Protein AF-A0AAN8WKB0-F1 (afdb_monomer_lite)

Organism: Halocaridina rubra (NCBI:txid373956)

Structure (mmCIF, N/CA/C/O backbone):
data_AF-A0AAN8WKB0-F1
#
_entry.id   AF-A0AAN8WKB0-F1
#
loop_
_atom_site.group_PDB
_atom_site.id
_atom_site.type_symbol
_atom_site.label_atom_id
_atom_site.label_alt_id
_atom_site.label_comp_id
_atom_site.label_asym_id
_atom_site.label_entity_id
_atom_site.label_seq_id
_atom_site.pdbx_PDB_ins_code
_atom_site.Cartn_x
_atom_site.Cartn_y
_atom_site.Cartn_z
_atom_site.occupancy
_atom_site.B_iso_or_equiv
_atom_site.auth_seq_id
_atom_site.auth_comp_id
_atom_site.auth_asym_id
_atom_site.auth_atom_id
_atom_site.pdbx_PDB_model_num
ATOM 1 N N . MET A 1 1 ? 11.401 -47.887 -0.504 1.00 36.53 1 MET A N 1
ATOM 2 C CA . MET A 1 1 ? 12.123 -48.503 -1.630 1.00 36.53 1 MET A CA 1
ATOM 3 C C . MET A 1 1 ? 11.110 -48.654 -2.738 1.00 36.53 1 MET A C 1
ATOM 5 O O . MET A 1 1 ? 10.121 -49.326 -2.504 1.00 36.53 1 MET A O 1
ATOM 9 N N . ASP A 1 2 ? 11.247 -47.878 -3.811 1.00 29.27 2 ASP A N 1
ATOM 10 C CA . ASP A 1 2 ? 11.248 -48.404 -5.178 1.00 29.27 2 ASP A CA 1
ATOM 11 C C . ASP A 1 2 ? 11.467 -47.261 -6.169 1.00 29.27 2 ASP A C 1
ATOM 13 O O . ASP A 1 2 ? 10.722 -46.286 -6.241 1.00 29.27 2 ASP A O 1
ATOM 17 N N . ASN A 1 3 ? 12.584 -47.393 -6.881 1.00 30.69 3 ASN A N 1
ATOM 18 C CA . ASN A 1 3 ? 12.959 -46.617 -8.046 1.00 30.69 3 ASN A CA 1
ATOM 19 C C . ASN A 1 3 ? 12.124 -47.097 -9.235 1.00 30.69 3 ASN A C 1
ATOM 21 O O . ASN A 1 3 ? 12.137 -48.292 -9.526 1.00 30.69 3 ASN A O 1
ATOM 25 N N . PHE A 1 4 ? 11.527 -46.182 -10.000 1.00 29.03 4 PHE A N 1
ATOM 26 C CA . PHE A 1 4 ? 11.157 -46.484 -11.381 1.00 29.03 4 PHE A CA 1
ATOM 27 C C . PHE A 1 4 ? 11.562 -45.358 -12.338 1.00 29.03 4 PHE A C 1
ATOM 29 O O . PHE A 1 4 ? 10.956 -44.298 -12.418 1.00 29.03 4 PHE A O 1
ATOM 36 N N . ASN A 1 5 ? 12.690 -45.648 -12.981 1.00 30.50 5 ASN A N 1
ATOM 3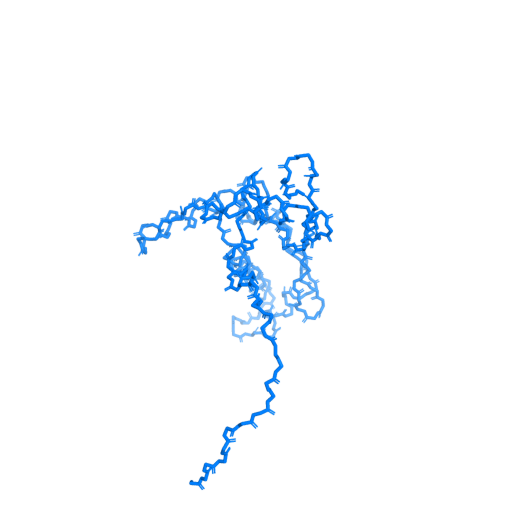7 C CA . ASN A 1 5 ? 13.185 -45.293 -14.303 1.00 30.50 5 ASN A CA 1
ATOM 38 C C . ASN A 1 5 ? 12.804 -43.984 -15.016 1.00 30.50 5 ASN A C 1
ATOM 40 O O . ASN A 1 5 ? 11.660 -43.682 -15.342 1.00 30.50 5 ASN A O 1
ATOM 44 N N . ARG A 1 6 ? 13.893 -43.332 -15.436 1.00 34.56 6 ARG A N 1
ATOM 45 C CA . ARG A 1 6 ? 14.012 -42.356 -16.516 1.00 34.56 6 ARG A CA 1
ATOM 46 C C . ARG A 1 6 ? 13.633 -42.974 -17.866 1.00 34.56 6 ARG A C 1
ATOM 48 O O . ARG A 1 6 ? 14.070 -44.081 -18.169 1.00 34.56 6 ARG A O 1
ATOM 55 N N . GLY A 1 7 ? 13.017 -42.169 -18.730 1.00 27.69 7 GLY A N 1
ATOM 56 C CA . GLY A 1 7 ? 13.255 -42.259 -20.169 1.00 27.69 7 GLY A CA 1
ATOM 57 C C . GLY A 1 7 ? 12.063 -41.935 -21.066 1.00 27.69 7 GLY A C 1
ATOM 58 O O . GLY A 1 7 ? 11.062 -42.634 -21.042 1.00 27.69 7 GLY A O 1
ATOM 59 N N . LEU A 1 8 ? 12.315 -40.978 -21.968 1.00 28.06 8 LEU A N 1
ATOM 60 C CA . LEU A 1 8 ? 11.775 -40.876 -23.330 1.00 28.06 8 LEU A CA 1
ATOM 61 C C . LEU A 1 8 ? 10.488 -40.060 -23.539 1.00 28.06 8 LEU A C 1
ATOM 63 O O . LEU A 1 8 ? 9.441 -40.596 -23.863 1.00 28.06 8 LEU A O 1
ATOM 67 N N . PHE A 1 9 ? 10.655 -38.736 -23.583 1.00 28.70 9 PHE A N 1
ATOM 68 C CA . PHE A 1 9 ? 10.292 -37.997 -24.798 1.00 28.70 9 PHE A CA 1
ATOM 69 C C . PHE A 1 9 ? 11.491 -37.159 -25.240 1.00 28.70 9 PHE A C 1
ATOM 71 O O . PHE A 1 9 ? 11.802 -36.112 -24.681 1.00 28.70 9 PHE A O 1
ATOM 78 N N . ASN A 1 10 ? 12.211 -37.697 -26.222 1.00 30.94 10 ASN A N 1
ATOM 79 C CA . ASN A 1 10 ? 13.191 -36.970 -27.008 1.00 30.94 10 ASN A CA 1
ATOM 80 C C . ASN A 1 10 ? 12.459 -36.407 -28.229 1.00 30.94 10 ASN A C 1
ATOM 82 O O . ASN A 1 10 ? 12.128 -37.156 -29.145 1.00 30.94 10 ASN A O 1
ATOM 86 N N . THR A 1 11 ? 12.211 -35.101 -28.243 1.00 32.59 11 THR A N 1
ATOM 87 C CA . THR A 1 11 ? 11.903 -34.358 -29.465 1.00 32.59 11 THR A CA 1
ATOM 88 C C . THR A 1 11 ? 12.724 -33.081 -29.454 1.00 32.59 11 THR A C 1
ATOM 90 O O . THR A 1 11 ? 12.471 -32.202 -28.640 1.00 32.59 11 THR A O 1
ATOM 93 N N . GLY A 1 12 ? 13.718 -33.042 -30.342 1.00 24.88 12 GLY A N 1
ATOM 94 C CA . GLY A 1 12 ? 14.214 -31.866 -31.058 1.00 24.88 12 GLY A CA 1
ATOM 95 C C . GLY A 1 12 ? 14.447 -30.582 -30.265 1.00 24.88 12 GLY A C 1
ATOM 96 O O . GLY A 1 12 ? 13.518 -29.924 -29.817 1.00 24.88 12 GLY A O 1
ATOM 97 N N . ALA A 1 13 ? 15.712 -30.176 -30.217 1.00 35.53 13 ALA A N 1
ATOM 98 C CA . ALA A 1 13 ? 16.176 -28.857 -29.816 1.00 35.53 13 ALA A CA 1
ATOM 99 C C . ALA A 1 13 ? 15.224 -27.705 -30.206 1.00 35.53 13 ALA A C 1
ATOM 101 O O . ALA A 1 13 ? 15.242 -27.210 -31.330 1.00 35.53 13 ALA A O 1
ATOM 102 N N . ALA A 1 14 ? 14.476 -27.214 -29.224 1.00 27.88 14 ALA A N 1
ATOM 103 C CA . ALA A 1 14 ? 14.059 -25.827 -29.141 1.00 27.88 14 ALA A CA 1
ATOM 104 C C . ALA A 1 14 ? 14.628 -25.312 -27.821 1.00 27.88 14 ALA A C 1
ATOM 106 O O . ALA A 1 14 ? 14.100 -25.573 -26.743 1.00 27.88 14 ALA A O 1
ATOM 107 N N . HIS A 1 15 ? 15.787 -24.661 -27.908 1.00 29.45 15 HIS A N 1
ATOM 108 C CA . HIS A 1 15 ? 16.388 -23.949 -26.792 1.00 29.45 15 HIS A CA 1
ATOM 109 C C . HIS A 1 15 ? 15.426 -22.805 -26.446 1.00 29.45 15 HIS A C 1
ATOM 111 O O . HIS A 1 15 ? 15.460 -21.749 -27.075 1.00 29.45 15 HIS A O 1
ATOM 117 N N . SER A 1 16 ? 14.504 -23.045 -25.512 1.00 28.67 16 SER A N 1
ATOM 118 C CA . SER A 1 16 ? 13.663 -21.998 -24.945 1.00 28.67 16 SER A CA 1
ATOM 119 C C . SER A 1 16 ? 14.607 -20.928 -24.394 1.00 28.67 16 SER A C 1
ATOM 121 O O . SER A 1 16 ? 15.431 -21.255 -23.527 1.00 28.67 16 SER A O 1
ATOM 123 N N . PRO A 1 17 ? 14.568 -19.680 -24.892 1.00 35.97 17 PRO A N 1
ATOM 124 C CA . PRO A 1 17 ? 15.350 -18.622 -24.287 1.00 35.97 17 PRO A CA 1
ATOM 125 C C . PRO A 1 17 ? 14.890 -18.532 -22.838 1.00 35.97 17 PRO A C 1
ATOM 127 O O . PRO A 1 17 ? 13.688 -18.522 -22.574 1.00 35.97 17 PRO A O 1
ATOM 130 N N . LYS A 1 18 ? 15.838 -18.493 -21.903 1.00 34.19 18 LYS A N 1
ATOM 131 C CA . LYS A 1 18 ? 15.581 -18.102 -20.517 1.00 34.19 18 LYS A CA 1
ATOM 132 C C . LYS A 1 18 ? 15.130 -16.638 -20.504 1.00 34.19 18 LYS A C 1
ATOM 134 O O . LYS A 1 18 ? 15.896 -15.745 -20.167 1.00 34.19 18 LYS A O 1
ATOM 139 N N . CYS A 1 19 ? 13.913 -16.386 -20.952 1.00 38.97 19 CYS A N 1
ATOM 140 C CA . CYS A 1 19 ? 13.203 -15.144 -20.762 1.00 38.97 19 CYS A CA 1
ATOM 141 C C . CYS A 1 19 ? 12.166 -15.433 -19.683 1.00 38.97 19 CYS A C 1
ATOM 143 O O . CYS A 1 19 ? 11.425 -16.405 -19.784 1.00 38.97 19 CYS A O 1
ATOM 145 N N . VAL A 1 20 ? 12.113 -14.555 -18.685 1.00 41.53 20 VAL A N 1
ATOM 146 C CA . VAL A 1 20 ? 11.093 -14.520 -17.631 1.00 41.53 20 VAL A CA 1
ATOM 147 C C . VAL A 1 20 ? 11.276 -15.542 -16.498 1.00 41.53 20 VAL A C 1
ATOM 149 O O . VAL A 1 20 ? 10.406 -16.364 -16.262 1.00 41.53 20 VAL A O 1
ATOM 152 N N . ASP A 1 21 ? 12.370 -15.460 -15.732 1.00 33.66 21 ASP A N 1
ATOM 153 C CA . ASP A 1 21 ? 12.415 -16.168 -14.433 1.00 33.66 21 ASP A CA 1
ATOM 154 C C . ASP A 1 21 ? 13.042 -15.353 -13.289 1.00 33.66 21 ASP A C 1
ATOM 156 O O . ASP A 1 21 ? 13.733 -15.866 -12.421 1.00 33.66 21 ASP A O 1
ATOM 160 N N . ASN A 1 22 ? 12.805 -14.036 -13.302 1.00 31.91 22 ASN A N 1
ATOM 161 C CA . ASN A 1 22 ? 13.054 -13.145 -12.155 1.00 31.91 22 ASN A CA 1
ATOM 162 C C . ASN A 1 22 ? 12.036 -11.987 -12.084 1.00 31.91 22 ASN A C 1
ATOM 164 O O . ASN A 1 22 ? 12.291 -10.931 -11.507 1.00 31.91 22 ASN A O 1
ATOM 168 N N . HIS A 1 23 ? 10.870 -12.156 -12.716 1.00 42.19 23 HIS A N 1
ATOM 169 C CA . HIS A 1 23 ? 9.951 -11.050 -12.991 1.00 42.19 23 HIS A CA 1
ATOM 170 C C . HIS A 1 23 ? 9.210 -10.553 -11.739 1.00 42.19 23 HIS A C 1
ATOM 172 O O . HIS A 1 23 ? 8.915 -9.369 -11.648 1.00 42.19 23 HIS A O 1
ATOM 178 N N . ILE A 1 24 ? 8.985 -11.412 -10.736 1.00 40.97 24 ILE A N 1
ATOM 179 C CA . ILE A 1 24 ? 8.116 -11.101 -9.585 1.00 40.97 24 ILE A CA 1
ATOM 180 C C . ILE A 1 24 ? 8.713 -10.029 -8.648 1.00 40.97 24 ILE A C 1
ATOM 182 O O . ILE A 1 24 ? 7.968 -9.224 -8.096 1.00 40.97 24 ILE A O 1
ATOM 186 N N . MET A 1 25 ? 10.042 -9.938 -8.521 1.00 34.94 25 MET A N 1
ATOM 187 C CA . MET A 1 25 ? 10.684 -8.954 -7.627 1.00 34.94 25 MET A CA 1
ATOM 188 C C . MET A 1 25 ? 10.966 -7.597 -8.291 1.00 34.94 25 MET A C 1
ATOM 190 O O . MET A 1 25 ? 11.220 -6.622 -7.592 1.00 34.94 25 MET A O 1
ATOM 194 N N . HIS A 1 26 ? 10.873 -7.500 -9.622 1.00 46.06 26 HIS A N 1
ATOM 195 C CA . HIS A 1 26 ? 11.108 -6.255 -10.367 1.00 46.06 26 HIS A CA 1
ATOM 196 C C . HIS A 1 26 ? 9.835 -5.429 -10.633 1.00 46.06 26 HIS A C 1
ATOM 198 O O . HIS A 1 26 ? 9.936 -4.340 -11.199 1.00 46.06 26 HIS A O 1
ATOM 204 N N . TYR A 1 27 ? 8.652 -5.900 -10.216 1.00 47.69 27 TYR A N 1
ATOM 205 C CA . TYR A 1 27 ? 7.371 -5.207 -10.442 1.00 47.69 27 TYR A CA 1
ATOM 206 C C . TYR A 1 27 ? 7.232 -3.863 -9.715 1.00 47.69 27 TYR A C 1
ATOM 208 O O . TYR A 1 27 ? 6.365 -3.072 -10.074 1.00 47.69 27 TYR A O 1
ATOM 216 N N . PHE A 1 28 ? 8.076 -3.578 -8.721 1.00 52.53 28 PHE A N 1
ATOM 217 C CA . PHE A 1 28 ? 8.009 -2.327 -7.955 1.00 52.53 28 PHE A CA 1
ATOM 218 C C . PHE A 1 28 ? 8.982 -1.254 -8.442 1.00 52.53 28 PHE A C 1
ATOM 220 O O . PHE A 1 28 ? 8.966 -0.135 -7.933 1.00 52.53 28 PHE A O 1
ATOM 227 N N . ARG A 1 29 ? 9.777 -1.560 -9.475 1.00 54.31 29 ARG A N 1
ATOM 228 C CA . ARG A 1 29 ? 10.751 -0.636 -10.053 1.00 54.31 29 ARG A CA 1
ATOM 229 C C . ARG A 1 29 ? 10.066 0.367 -10.980 1.00 54.31 29 ARG A C 1
ATOM 231 O O . ARG A 1 29 ? 10.226 0.314 -12.196 1.00 54.31 29 ARG A O 1
ATOM 238 N N . THR A 1 30 ? 9.319 1.309 -10.423 1.00 57.41 30 THR A N 1
ATOM 239 C CA . THR A 1 30 ? 8.770 2.437 -11.186 1.00 57.41 30 THR A CA 1
ATOM 240 C C . THR A 1 30 ? 9.740 3.606 -11.145 1.00 57.41 30 THR A C 1
ATOM 242 O O . THR A 1 30 ? 9.543 4.587 -10.431 1.00 57.41 30 THR A O 1
ATOM 245 N N . SER A 1 31 ? 10.824 3.496 -11.909 1.00 57.47 31 SER A N 1
ATOM 246 C CA . SER A 1 31 ? 11.517 4.702 -12.349 1.00 57.47 31 SER A CA 1
ATOM 247 C C . SER A 1 31 ? 10.684 5.356 -13.454 1.00 57.47 31 SER A C 1
ATOM 249 O O . SER A 1 31 ? 9.983 4.662 -14.191 1.00 57.47 31 SER A O 1
ATOM 251 N N . ALA A 1 32 ? 10.821 6.669 -13.651 1.00 62.50 32 ALA A N 1
ATOM 252 C CA . ALA A 1 32 ? 10.238 7.392 -14.794 1.00 62.50 32 ALA A CA 1
ATOM 253 C C . ALA A 1 32 ? 10.699 6.866 -16.182 1.00 62.50 32 ALA A C 1
ATOM 255 O O . ALA A 1 32 ? 10.362 7.433 -17.213 1.00 62.50 32 ALA A O 1
ATOM 256 N N . ASN A 1 33 ? 11.501 5.796 -16.213 1.00 72.38 33 ASN A N 1
ATOM 257 C CA . ASN A 1 33 ? 12.061 5.140 -17.385 1.00 72.38 33 ASN A CA 1
ATOM 258 C C . ASN A 1 33 ? 11.878 3.611 -17.298 1.00 72.38 33 ASN A C 1
ATOM 260 O O . ASN A 1 33 ? 12.813 2.856 -17.585 1.00 72.38 33 ASN A O 1
ATOM 264 N N . TYR A 1 34 ? 10.706 3.137 -16.861 1.00 83.75 34 TYR A N 1
ATOM 265 C CA . TYR A 1 34 ? 10.426 1.704 -16.759 1.00 83.75 34 TYR A CA 1
ATOM 266 C C . TYR A 1 34 ? 10.403 1.049 -18.152 1.00 83.75 34 TYR A C 1
ATOM 268 O O . TYR A 1 34 ? 9.526 1.306 -18.975 1.00 83.75 34 TYR A O 1
ATOM 276 N N . LYS A 1 35 ? 11.419 0.220 -18.428 1.00 89.62 35 LYS A N 1
ATOM 277 C CA . LYS A 1 35 ? 11.642 -0.477 -19.708 1.00 89.62 35 LYS A CA 1
ATOM 278 C C . LYS A 1 35 ? 11.826 -1.979 -19.458 1.00 89.62 35 LYS A C 1
ATOM 280 O O . LYS A 1 35 ? 12.961 -2.457 -19.480 1.00 89.62 35 LYS A O 1
ATOM 285 N N . PRO A 1 36 ? 10.745 -2.734 -19.193 1.00 87.25 36 PRO A N 1
ATOM 286 C CA . PRO A 1 36 ? 10.829 -4.149 -18.816 1.00 87.25 36 PRO A CA 1
ATOM 287 C C . PRO A 1 36 ? 11.395 -5.055 -19.921 1.00 87.25 36 PRO A C 1
ATOM 289 O O . PRO A 1 36 ? 11.888 -6.140 -19.628 1.00 87.25 36 PRO A O 1
ATOM 292 N N . TRP A 1 37 ? 11.368 -4.603 -21.176 1.00 91.19 37 TRP A N 1
ATOM 293 C CA . TRP A 1 37 ? 11.954 -5.297 -22.326 1.00 91.19 37 TRP A CA 1
ATOM 294 C C . TRP A 1 37 ? 13.477 -5.134 -22.447 1.00 91.19 37 TRP A C 1
ATOM 296 O O . TRP A 1 37 ? 14.089 -5.834 -23.250 1.00 91.19 37 TRP A O 1
ATOM 306 N N . HIS A 1 38 ? 14.096 -4.202 -21.712 1.00 91.44 38 HIS A N 1
ATOM 307 C CA . HIS A 1 38 ? 15.512 -3.874 -21.874 1.00 91.44 38 HIS A CA 1
ATOM 308 C C . HIS A 1 38 ? 16.393 -4.607 -20.859 1.00 91.44 38 HIS A C 1
ATOM 310 O O . HIS A 1 38 ? 16.292 -4.389 -19.650 1.00 91.44 38 HIS A O 1
ATOM 316 N N . ASN A 1 39 ? 17.347 -5.388 -21.362 1.00 90.31 39 ASN A N 1
ATOM 317 C CA . ASN A 1 39 ? 18.399 -6.007 -20.567 1.00 90.31 39 ASN A CA 1
ATOM 318 C C . ASN A 1 39 ? 19.776 -5.458 -20.978 1.00 90.31 39 ASN A C 1
ATOM 320 O O . ASN A 1 39 ? 20.220 -5.652 -22.109 1.00 90.31 39 ASN A O 1
ATOM 324 N N . ALA A 1 40 ? 20.469 -4.797 -20.044 1.00 89.31 40 ALA A N 1
ATOM 325 C CA . ALA A 1 40 ? 21.775 -4.179 -20.291 1.00 89.31 40 ALA A CA 1
ATOM 326 C C . ALA A 1 40 ? 22.898 -5.196 -20.564 1.00 89.31 40 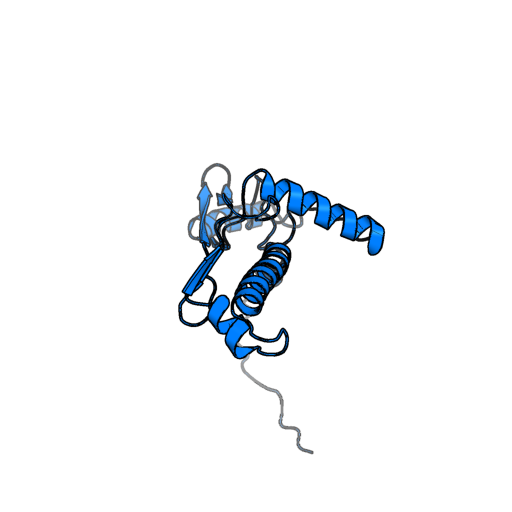ALA A C 1
ATOM 328 O O . ALA A 1 40 ? 23.895 -4.855 -21.192 1.00 89.31 40 ALA A O 1
ATOM 329 N N . SER A 1 41 ? 22.747 -6.442 -20.108 1.00 93.44 41 SER A N 1
ATOM 330 C CA . SER A 1 41 ? 23.705 -7.525 -20.365 1.00 93.44 41 SER A CA 1
ATOM 331 C C . SER A 1 41 ? 23.425 -8.269 -21.675 1.00 93.44 41 SER A C 1
ATOM 333 O O . SER A 1 41 ? 24.080 -9.271 -21.964 1.00 93.44 41 SER A O 1
ATOM 335 N N . ASP A 1 42 ? 22.439 -7.817 -22.453 1.00 93.75 42 ASP A N 1
ATOM 336 C CA . ASP A 1 42 ? 22.001 -8.462 -23.683 1.00 93.75 42 ASP A CA 1
ATOM 337 C C . ASP A 1 42 ? 22.408 -7.670 -24.945 1.00 93.75 42 ASP A C 1
ATOM 339 O O . ASP A 1 42 ? 22.695 -6.477 -24.916 1.00 93.75 42 ASP A O 1
ATOM 343 N N . THR A 1 43 ? 22.451 -8.353 -26.087 1.00 96.19 43 THR A N 1
ATOM 344 C CA . THR A 1 43 ? 22.675 -7.786 -27.412 1.00 96.19 43 THR A CA 1
ATOM 345 C C . THR A 1 43 ? 21.555 -6.826 -27.807 1.00 96.19 43 THR A C 1
ATOM 347 O O . THR A 1 43 ? 20.371 -7.095 -27.586 1.00 96.19 43 THR A O 1
ATOM 350 N N . GLN A 1 44 ? 21.931 -5.768 -28.526 1.00 95.38 44 GLN A N 1
ATOM 351 C CA . GLN A 1 44 ? 20.997 -4.786 -29.076 1.00 95.38 44 GLN A CA 1
ATOM 352 C C . GLN A 1 44 ? 19.871 -5.436 -29.896 1.00 95.38 44 GLN A C 1
ATOM 354 O O . GLN A 1 44 ? 18.700 -5.130 -29.697 1.00 95.38 44 GLN A O 1
ATOM 359 N N . LYS A 1 45 ? 20.211 -6.409 -30.752 1.00 96.06 45 LYS A N 1
ATOM 360 C CA . LYS A 1 45 ? 19.233 -7.125 -31.583 1.00 96.06 45 LYS A CA 1
ATOM 361 C C . LYS A 1 45 ? 18.170 -7.850 -30.750 1.00 96.06 45 LYS A C 1
ATOM 363 O O . LYS A 1 45 ? 16.998 -7.832 -31.116 1.00 96.06 45 LYS A O 1
ATOM 368 N N . ARG A 1 46 ? 18.552 -8.499 -29.641 1.00 93.75 46 ARG A N 1
ATOM 369 C CA . ARG A 1 46 ? 17.579 -9.172 -28.762 1.00 93.75 46 ARG A CA 1
ATOM 370 C C . ARG A 1 46 ? 16.706 -8.164 -28.015 1.00 93.75 46 ARG A C 1
ATOM 372 O O . ARG A 1 46 ? 15.502 -8.382 -27.938 1.00 93.75 46 ARG A O 1
ATOM 379 N N . ASN A 1 47 ? 17.271 -7.040 -27.571 1.00 94.69 47 ASN A N 1
ATOM 380 C CA . ASN A 1 47 ? 16.498 -5.953 -26.962 1.00 94.69 47 ASN A CA 1
ATOM 381 C C . ASN A 1 47 ? 15.494 -5.315 -27.944 1.00 94.69 47 ASN A C 1
ATOM 383 O O . ASN A 1 47 ? 14.385 -4.986 -27.539 1.00 94.69 47 ASN A O 1
ATOM 387 N N . GLU A 1 48 ? 15.823 -5.180 -29.231 1.00 95.12 48 GLU A N 1
ATOM 388 C CA . GLU A 1 48 ? 14.890 -4.670 -30.253 1.00 95.12 48 GLU A CA 1
ATOM 389 C C . GLU A 1 48 ? 13.730 -5.634 -30.527 1.00 95.12 48 GLU A C 1
ATOM 391 O O . GLU A 1 48 ? 12.576 -5.210 -30.609 1.00 95.12 48 GLU A O 1
ATOM 396 N N . ILE A 1 49 ? 14.019 -6.938 -30.610 1.00 95.31 49 ILE A N 1
ATOM 397 C CA . ILE A 1 49 ? 12.987 -7.978 -30.731 1.00 95.31 49 ILE A CA 1
ATOM 398 C C . ILE A 1 49 ? 12.075 -7.961 -29.498 1.00 95.31 49 ILE A C 1
ATOM 400 O O . ILE A 1 49 ? 10.853 -7.994 -29.643 1.00 95.31 49 ILE A O 1
ATOM 404 N N . ALA A 1 50 ? 12.652 -7.863 -28.295 1.00 94.31 50 ALA A N 1
ATOM 405 C CA . ALA A 1 50 ? 11.890 -7.755 -27.056 1.00 94.31 50 ALA A CA 1
ATOM 406 C C . ALA A 1 50 ? 11.024 -6.488 -27.044 1.00 94.31 50 ALA A C 1
ATOM 408 O O . ALA A 1 50 ? 9.826 -6.590 -26.806 1.00 94.31 50 ALA A O 1
ATOM 409 N N . LYS A 1 51 ? 11.575 -5.316 -27.392 1.00 93.81 51 LYS A N 1
ATOM 410 C CA . LYS A 1 51 ? 10.807 -4.065 -27.486 1.00 93.81 51 LYS A CA 1
ATOM 411 C C . LYS A 1 51 ? 9.586 -4.237 -28.391 1.00 93.81 51 LYS A C 1
ATOM 413 O O . LYS A 1 51 ? 8.486 -3.880 -27.989 1.00 93.81 51 LYS A O 1
ATOM 418 N N . LYS A 1 52 ? 9.757 -4.835 -29.575 1.00 94.50 52 LYS A N 1
ATOM 419 C CA . LYS A 1 52 ? 8.646 -5.057 -30.512 1.00 94.50 52 LYS A CA 1
ATOM 420 C C . LYS A 1 52 ? 7.584 -6.009 -29.955 1.00 94.50 52 LYS A C 1
ATOM 422 O O . LYS A 1 52 ? 6.400 -5.773 -30.158 1.00 94.50 52 LYS A O 1
ATOM 427 N N . ALA A 1 53 ? 7.987 -7.065 -29.248 1.00 94.12 53 ALA A N 1
ATOM 428 C CA . ALA A 1 53 ? 7.049 -7.989 -28.609 1.00 94.12 53 ALA A CA 1
ATOM 429 C C . ALA A 1 53 ? 6.259 -7.326 -27.465 1.00 94.12 53 ALA A C 1
ATOM 431 O O . ALA A 1 53 ? 5.073 -7.599 -27.296 1.00 94.12 53 ALA A O 1
ATOM 432 N N . TYR A 1 54 ? 6.897 -6.427 -26.710 1.00 93.75 54 TYR A N 1
ATOM 433 C CA . TYR A 1 54 ? 6.272 -5.715 -25.595 1.00 93.75 54 TYR A CA 1
ATOM 434 C C . TYR A 1 54 ? 5.246 -4.651 -26.031 1.00 93.75 54 TYR A C 1
ATOM 436 O O . TYR A 1 54 ? 4.479 -4.209 -25.187 1.00 93.75 54 TYR A O 1
ATOM 444 N N . GLU A 1 55 ? 5.138 -4.309 -27.325 1.00 92.69 55 GLU A N 1
ATOM 445 C CA . GLU A 1 55 ? 4.022 -3.492 -27.857 1.00 92.69 55 GLU A CA 1
ATOM 446 C C . GLU A 1 55 ? 2.646 -4.155 -27.681 1.00 92.69 55 GLU A C 1
ATOM 448 O O . GLU A 1 55 ? 1.628 -3.481 -27.772 1.00 92.69 55 GLU A O 1
ATOM 453 N N . ALA A 1 56 ? 2.599 -5.471 -27.453 1.00 93.62 56 ALA A N 1
ATOM 454 C CA . ALA A 1 56 ? 1.361 -6.202 -27.190 1.00 93.62 56 ALA A CA 1
ATOM 455 C C . ALA A 1 56 ? 1.136 -6.493 -25.693 1.00 93.62 56 ALA A C 1
ATOM 457 O O . ALA A 1 56 ? 0.200 -7.214 -25.343 1.00 93.62 56 ALA A O 1
ATOM 458 N N . VAL A 1 57 ? 2.012 -6.000 -24.810 1.00 92.44 57 VAL A N 1
ATOM 459 C CA . VAL A 1 57 ? 1.971 -6.288 -23.373 1.00 92.44 57 VAL A CA 1
ATOM 460 C C . VAL A 1 57 ? 1.310 -5.139 -22.631 1.00 92.44 57 VAL A C 1
ATOM 462 O O . VAL A 1 57 ? 1.785 -4.012 -22.671 1.00 92.44 57 VAL A O 1
ATOM 465 N N . LEU A 1 58 ? 0.285 -5.469 -21.852 1.00 91.44 58 LEU A N 1
ATOM 466 C CA . LEU A 1 58 ? -0.277 -4.587 -20.837 1.00 91.44 58 LEU A CA 1
ATOM 467 C C . LEU A 1 58 ? 0.150 -5.071 -19.454 1.00 91.44 58 LEU A C 1
ATOM 469 O O . LEU A 1 58 ? 0.097 -6.270 -19.168 1.00 91.44 58 LEU A O 1
ATOM 473 N N . THR A 1 59 ? 0.547 -4.147 -18.582 1.00 84.88 59 THR A N 1
ATOM 474 C CA . THR A 1 59 ? 0.977 -4.481 -17.218 1.00 84.88 59 THR A CA 1
ATOM 475 C C . THR A 1 59 ? -0.025 -3.954 -16.206 1.00 84.88 59 THR A C 1
ATOM 477 O O . THR A 1 59 ? -0.251 -2.753 -16.117 1.00 84.88 59 THR A O 1
ATOM 480 N N . VAL A 1 60 ? -0.601 -4.844 -15.400 1.00 85.56 60 VAL A N 1
ATOM 481 C CA . VAL A 1 60 ? -1.438 -4.455 -14.258 1.00 85.56 60 VAL A CA 1
ATOM 482 C C . VAL A 1 60 ? -0.561 -4.383 -13.015 1.00 85.56 60 VAL A C 1
ATOM 484 O O . VAL A 1 60 ? 0.039 -5.385 -12.627 1.00 85.56 60 VAL A O 1
ATOM 487 N N . ILE A 1 61 ? -0.501 -3.215 -12.379 1.00 80.44 61 ILE A N 1
ATOM 488 C CA . ILE A 1 61 ? 0.215 -3.013 -11.114 1.00 80.44 61 ILE A CA 1
ATOM 489 C C . ILE A 1 61 ? -0.720 -2.453 -10.051 1.00 80.44 61 ILE A C 1
ATOM 491 O O . ILE A 1 61 ? -1.693 -1.766 -10.359 1.00 80.44 61 ILE A O 1
ATOM 495 N N . THR A 1 62 ? -0.418 -2.711 -8.780 1.00 79.12 62 THR A N 1
ATOM 496 C CA . THR A 1 62 ? -1.059 -1.972 -7.687 1.00 79.12 62 THR A CA 1
ATOM 497 C C . THR A 1 62 ? -0.783 -0.490 -7.883 1.00 79.12 62 THR A C 1
ATOM 499 O O . THR A 1 62 ? 0.357 -0.101 -8.153 1.00 79.12 62 THR A O 1
ATOM 502 N N . ARG A 1 63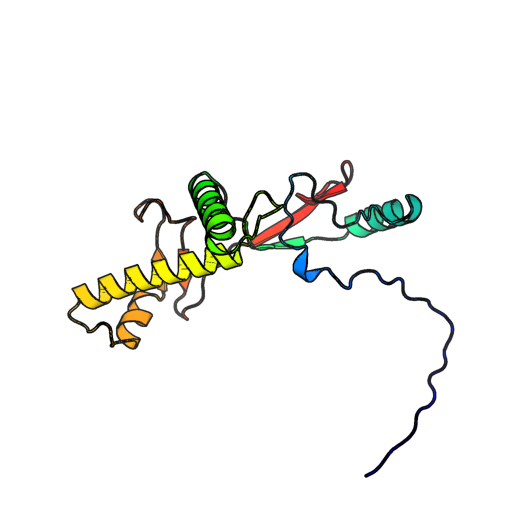 ? -1.818 0.341 -7.747 1.00 77.00 63 ARG A N 1
ATOM 503 C CA . ARG A 1 63 ? -1.659 1.785 -7.852 1.00 77.00 63 ARG A CA 1
ATOM 504 C C . ARG A 1 63 ? -0.659 2.241 -6.801 1.00 77.00 63 ARG A C 1
ATOM 506 O O . ARG A 1 63 ? -0.872 2.056 -5.602 1.00 77.00 63 ARG A O 1
ATOM 513 N N . LEU A 1 64 ? 0.428 2.846 -7.260 1.00 69.62 64 LEU A N 1
ATOM 514 C CA . LEU A 1 64 ? 1.401 3.423 -6.354 1.00 69.62 64 LEU A CA 1
ATOM 515 C C . LEU A 1 64 ? 0.774 4.619 -5.646 1.00 69.62 64 LEU A C 1
ATOM 517 O O . LEU A 1 64 ? 0.192 5.482 -6.316 1.00 69.62 64 LEU A O 1
ATOM 521 N N . PRO A 1 65 ? 0.881 4.694 -4.311 1.00 70.06 65 PRO A N 1
ATOM 522 C CA . PRO A 1 65 ? 0.450 5.886 -3.618 1.00 70.06 65 PRO A CA 1
ATOM 523 C C . PRO A 1 65 ? 1.288 7.071 -4.117 1.00 70.06 65 PRO A C 1
ATOM 525 O O . PRO A 1 65 ? 2.492 6.966 -4.350 1.00 70.06 65 PRO A O 1
ATOM 528 N N . SER A 1 66 ? 0.630 8.203 -4.333 1.00 69.94 66 SER A N 1
ATOM 529 C CA . SER A 1 66 ? 1.234 9.407 -4.905 1.00 69.94 66 SER A CA 1
ATOM 530 C C . SER A 1 66 ? 0.992 10.604 -3.994 1.00 69.94 66 SER A C 1
ATOM 532 O O . SER A 1 66 ? 0.031 10.617 -3.229 1.00 69.94 66 SER A O 1
ATOM 534 N N . GLY A 1 67 ? 1.820 11.640 -4.122 1.00 76.88 67 GLY A N 1
ATOM 535 C CA . GLY A 1 67 ? 1.700 12.872 -3.338 1.00 76.88 67 GLY A CA 1
ATOM 536 C C . GLY A 1 67 ? 2.623 12.916 -2.120 1.00 76.88 67 GLY A C 1
ATOM 537 O O . GLY A 1 67 ? 3.411 12.001 -1.869 1.00 76.88 67 GLY A O 1
ATOM 538 N N . ASP A 1 68 ? 2.552 14.020 -1.381 1.00 81.50 68 ASP A N 1
ATOM 539 C CA . ASP A 1 68 ? 3.563 14.360 -0.374 1.00 81.50 68 ASP A CA 1
ATOM 540 C C . ASP A 1 68 ? 3.502 13.465 0.868 1.00 81.50 68 ASP A C 1
ATOM 542 O O . ASP A 1 68 ? 4.542 13.119 1.426 1.00 81.50 68 ASP A O 1
ATOM 546 N N . HIS A 1 69 ? 2.312 12.987 1.248 1.00 79.69 69 HIS A N 1
ATOM 547 C CA . HIS A 1 69 ? 2.154 12.038 2.355 1.00 79.69 69 HIS A CA 1
ATOM 548 C C . HIS A 1 69 ? 2.935 10.739 2.116 1.00 79.69 69 HIS A C 1
ATOM 550 O O . HIS A 1 69 ? 3.671 10.288 2.993 1.00 79.69 69 HIS A O 1
ATOM 556 N N . TYR A 1 70 ? 2.845 10.169 0.909 1.00 80.44 70 TYR A N 1
ATOM 557 C CA . TYR A 1 70 ? 3.577 8.949 0.570 1.00 80.44 70 TYR A CA 1
ATOM 558 C C . TYR A 1 70 ? 5.086 9.166 0.459 1.00 80.44 70 TYR A C 1
ATOM 560 O O . TYR A 1 70 ? 5.864 8.313 0.892 1.00 80.44 70 TYR A O 1
ATOM 568 N N . LYS A 1 71 ? 5.518 10.311 -0.086 1.00 83.75 71 LYS A N 1
ATOM 569 C CA . LYS A 1 71 ? 6.943 10.669 -0.145 1.00 83.75 71 LYS A CA 1
ATOM 570 C C . LYS A 1 71 ? 7.540 10.785 1.254 1.00 83.75 71 LYS A C 1
ATOM 572 O O . LYS A 1 71 ? 8.584 10.195 1.520 1.00 83.75 71 LYS A O 1
ATOM 577 N N . ASN A 1 72 ? 6.845 11.472 2.158 1.00 85.50 72 ASN A N 1
ATOM 578 C CA . ASN A 1 72 ? 7.274 11.626 3.545 1.00 85.50 72 ASN A CA 1
ATOM 579 C C . ASN A 1 72 ? 7.300 10.280 4.275 1.00 85.50 72 ASN A C 1
ATOM 581 O O . ASN A 1 72 ? 8.281 9.978 4.949 1.00 85.50 72 ASN A O 1
ATOM 585 N N . PHE A 1 73 ? 6.269 9.448 4.111 1.00 86.44 73 PHE A N 1
ATOM 586 C CA . PHE A 1 73 ? 6.260 8.082 4.641 1.00 86.44 73 PHE A CA 1
ATOM 587 C C . PHE A 1 73 ? 7.460 7.269 4.130 1.00 86.44 73 PHE A C 1
ATOM 589 O O . PHE A 1 73 ? 8.205 6.696 4.924 1.00 86.44 73 PHE A O 1
ATOM 596 N N . SER A 1 74 ? 7.693 7.278 2.814 1.00 87.50 74 SER A N 1
ATOM 597 C CA . SER A 1 74 ? 8.801 6.555 2.183 1.00 87.50 74 SER A CA 1
ATOM 598 C C . SER A 1 74 ? 10.157 7.015 2.717 1.00 87.50 74 SER A C 1
ATOM 600 O O . SER A 1 74 ? 11.015 6.181 2.988 1.00 87.50 74 SER A O 1
ATOM 602 N N . ALA A 1 75 ? 10.353 8.324 2.905 1.00 89.44 75 ALA A N 1
ATOM 603 C CA . ALA A 1 75 ? 11.586 8.876 3.461 1.00 89.44 75 ALA A CA 1
ATOM 604 C C . ALA A 1 75 ? 11.847 8.383 4.895 1.00 89.44 75 ALA A C 1
ATOM 606 O O . ALA A 1 75 ? 12.953 7.936 5.187 1.00 89.44 75 ALA A O 1
ATOM 607 N N . HIS A 1 76 ? 10.827 8.378 5.760 1.00 90.50 76 HIS A N 1
ATOM 608 C CA . HIS A 1 76 ? 10.967 7.879 7.133 1.00 90.50 76 HIS A CA 1
ATOM 609 C C . HIS A 1 76 ? 11.267 6.378 7.180 1.00 90.50 76 HIS A C 1
ATOM 611 O O . HIS A 1 76 ? 12.139 5.953 7.930 1.00 90.50 76 HIS A O 1
ATOM 617 N N . VAL A 1 77 ? 10.584 5.566 6.365 1.00 91.25 77 VAL A N 1
ATOM 618 C CA . VAL A 1 77 ? 10.852 4.119 6.298 1.00 91.25 77 VAL A CA 1
ATOM 619 C C . VAL A 1 77 ? 12.290 3.849 5.862 1.00 91.25 77 VAL A C 1
ATOM 621 O O . VAL A 1 77 ? 12.945 2.974 6.422 1.00 91.25 77 VAL A O 1
ATOM 624 N N . LYS A 1 78 ? 12.793 4.602 4.880 1.00 91.56 78 LYS A N 1
ATOM 625 C CA . LYS A 1 78 ? 14.177 4.481 4.411 1.00 91.56 78 LYS A CA 1
ATOM 626 C C . LYS A 1 78 ? 15.183 4.853 5.487 1.00 91.56 78 LYS A C 1
ATOM 628 O O . LYS A 1 78 ? 16.146 4.121 5.667 1.00 91.56 78 LYS A O 1
ATOM 633 N N . GLN A 1 79 ? 14.928 5.946 6.201 1.00 93.88 79 GLN A N 1
ATOM 634 C CA . GLN A 1 79 ? 15.776 6.375 7.304 1.00 93.88 79 GLN A CA 1
ATOM 635 C C . GLN A 1 79 ? 15.845 5.298 8.393 1.00 93.88 79 GLN A C 1
ATOM 637 O O . G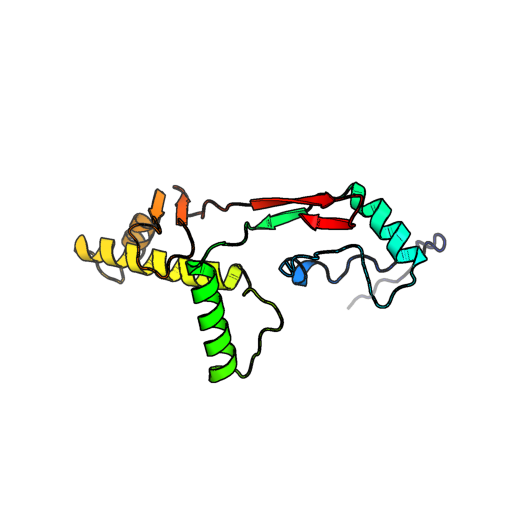LN A 1 79 ? 16.932 4.875 8.755 1.00 93.88 79 GLN A O 1
ATOM 642 N N . ILE A 1 80 ? 14.697 4.782 8.847 1.00 94.25 80 ILE A N 1
ATOM 643 C CA . ILE A 1 80 ? 14.651 3.708 9.854 1.00 94.25 80 ILE A CA 1
ATOM 644 C C . ILE A 1 80 ? 15.382 2.455 9.354 1.00 94.25 80 ILE A C 1
ATOM 646 O O . ILE A 1 80 ? 16.098 1.811 10.113 1.00 94.25 80 ILE A O 1
ATOM 650 N N . ALA A 1 81 ? 15.213 2.094 8.080 1.00 94.38 81 ALA A N 1
ATOM 651 C CA . ALA A 1 81 ? 15.883 0.932 7.508 1.00 94.38 81 ALA A CA 1
ATOM 652 C C . ALA A 1 81 ? 17.414 1.072 7.496 1.00 94.38 81 ALA A C 1
ATOM 654 O O . ALA A 1 81 ? 18.118 0.095 7.752 1.00 94.38 81 ALA A O 1
ATOM 655 N N . GLU A 1 82 ? 17.923 2.273 7.225 1.00 95.50 82 GLU A N 1
ATOM 656 C CA . GLU A 1 82 ? 19.356 2.557 7.247 1.00 95.50 82 GLU A CA 1
ATOM 657 C C . GLU A 1 82 ? 19.889 2.605 8.685 1.00 95.50 82 GLU A C 1
ATOM 659 O O . GLU A 1 82 ? 20.846 1.895 8.994 1.00 95.50 82 GLU A O 1
ATOM 664 N N . ASP A 1 83 ? 19.224 3.352 9.569 1.00 97.50 83 ASP A N 1
ATOM 665 C CA . ASP A 1 83 ? 19.666 3.596 10.946 1.00 97.50 83 ASP A CA 1
ATOM 666 C C . ASP A 1 83 ? 19.621 2.325 11.818 1.00 97.50 83 ASP A C 1
ATOM 668 O O . ASP A 1 83 ? 20.565 2.044 12.556 1.00 97.50 83 ASP A O 1
ATOM 672 N N . GLU A 1 84 ? 18.546 1.534 11.727 1.00 97.12 84 GLU A N 1
ATOM 673 C CA . GLU A 1 84 ? 18.307 0.386 12.622 1.00 97.12 84 GLU A CA 1
ATOM 674 C C . GLU A 1 84 ? 18.752 -0.955 12.019 1.00 97.12 84 GLU A C 1
ATOM 676 O O . GLU A 1 84 ? 19.056 -1.903 12.745 1.00 97.12 84 GLU A O 1
ATOM 681 N N . PHE A 1 85 ? 18.780 -1.064 10.685 1.00 95.06 85 PHE A N 1
ATOM 682 C CA . PHE A 1 85 ? 19.022 -2.337 9.993 1.00 95.06 85 PHE A CA 1
ATOM 683 C C . PHE A 1 85 ? 20.186 -2.292 8.996 1.00 95.06 85 PHE A C 1
ATOM 685 O O . PHE A 1 85 ? 20.502 -3.322 8.397 1.00 95.06 85 PHE A O 1
ATOM 692 N N . GLY A 1 86 ? 20.828 -1.135 8.792 1.00 94.19 86 GLY A N 1
ATOM 693 C CA . GLY A 1 86 ? 21.909 -0.978 7.814 1.00 94.19 86 GLY A CA 1
ATOM 694 C C . GLY A 1 86 ? 21.471 -1.243 6.369 1.00 94.19 86 GLY A C 1
ATOM 695 O O . GLY A 1 86 ? 22.307 -1.544 5.516 1.00 94.19 86 GLY A O 1
ATOM 696 N N . TYR A 1 87 ? 20.167 -1.177 6.086 1.00 90.75 87 TYR A N 1
ATOM 697 C CA . TYR A 1 87 ? 19.607 -1.428 4.765 1.00 90.75 87 TYR A CA 1
ATOM 698 C C . TYR A 1 87 ? 19.310 -0.113 4.053 1.00 90.75 87 TYR A C 1
ATOM 700 O O . TYR A 1 87 ? 18.387 0.621 4.410 1.00 90.75 87 TYR A O 1
ATOM 708 N N . ARG A 1 88 ? 20.059 0.154 2.984 1.00 88.38 88 ARG A N 1
ATOM 709 C CA . ARG A 1 88 ? 19.866 1.338 2.153 1.00 88.38 88 ARG A CA 1
ATOM 710 C C . ARG A 1 88 ? 19.028 1.001 0.926 1.00 88.38 88 ARG A C 1
ATOM 712 O O . ARG A 1 88 ? 19.420 0.184 0.099 1.00 88.38 8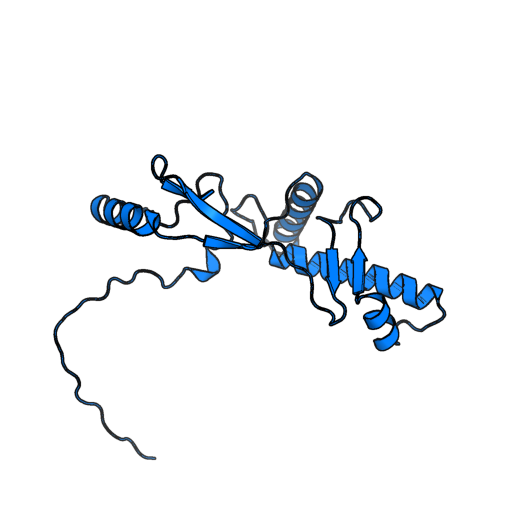8 ARG A O 1
ATOM 719 N N . TYR A 1 89 ? 17.891 1.673 0.786 1.00 83.31 89 TYR A N 1
ATOM 720 C CA . TYR A 1 89 ? 17.068 1.565 -0.417 1.00 83.31 89 TYR A CA 1
ATOM 721 C C . TYR A 1 89 ? 17.780 2.201 -1.617 1.00 83.31 89 TYR A C 1
ATOM 723 O O . TYR A 1 89 ? 18.188 3.361 -1.557 1.00 83.31 89 TYR A O 1
ATOM 731 N N . GLU A 1 90 ? 17.871 1.461 -2.720 1.00 79.25 90 GLU A N 1
ATOM 732 C CA . GLU A 1 90 ? 18.392 1.974 -3.997 1.00 79.25 90 GLU A CA 1
ATOM 733 C C . GLU A 1 90 ? 17.326 2.727 -4.810 1.00 79.25 90 GLU A C 1
ATOM 735 O O . GLU A 1 90 ? 17.643 3.589 -5.628 1.00 79.25 90 GLU A O 1
ATOM 740 N N . GLU A 1 91 ? 16.053 2.403 -4.590 1.00 72.88 91 GLU A N 1
ATOM 741 C CA . GLU A 1 91 ? 14.914 2.945 -5.334 1.00 72.88 91 GLU A CA 1
ATOM 742 C C . GLU A 1 91 ? 14.348 4.206 -4.671 1.00 72.88 91 GLU A C 1
ATOM 744 O O . GLU A 1 91 ? 14.510 4.419 -3.469 1.00 72.88 91 GLU A O 1
ATOM 749 N N . GLU A 1 92 ? 13.648 5.055 -5.432 1.00 65.81 92 GLU A N 1
ATOM 750 C CA . GLU A 1 92 ? 13.037 6.292 -4.915 1.00 65.81 92 GLU A CA 1
ATOM 751 C C . GLU A 1 92 ? 11.817 6.050 -4.013 1.00 65.81 92 GLU A C 1
ATOM 753 O O . GLU A 1 92 ? 11.575 6.834 -3.091 1.00 65.81 92 GLU A O 1
ATOM 758 N N . SER A 1 93 ? 11.099 4.947 -4.196 1.00 71.06 93 SER A N 1
ATOM 759 C CA . SER A 1 93 ? 9.925 4.566 -3.408 1.00 71.06 93 SER A CA 1
ATOM 760 C C . SER A 1 93 ? 10.197 3.316 -2.572 1.00 71.06 93 SER A C 1
ATOM 762 O O . SER A 1 93 ? 11.075 2.514 -2.879 1.00 71.06 93 SER A O 1
ATOM 764 N N . VAL A 1 94 ? 9.452 3.157 -1.477 1.00 80.56 94 VAL A N 1
ATOM 765 C CA . VAL A 1 94 ? 9.422 1.887 -0.738 1.00 80.56 94 VAL A CA 1
ATOM 766 C C . VAL A 1 94 ? 8.426 0.926 -1.382 1.00 80.56 94 VAL A C 1
ATOM 768 O O . VAL A 1 94 ? 7.539 1.341 -2.130 1.00 80.56 94 VAL A O 1
ATOM 771 N N . ASN A 1 95 ? 8.553 -0.366 -1.077 1.00 78.56 95 ASN A N 1
ATOM 772 C CA . ASN A 1 95 ? 7.621 -1.369 -1.576 1.00 78.56 95 ASN A CA 1
ATOM 773 C C . ASN A 1 95 ? 6.182 -1.061 -1.079 1.00 78.56 95 ASN A C 1
ATOM 775 O O . ASN A 1 95 ? 5.987 -0.891 0.130 1.00 78.56 95 ASN A O 1
ATOM 779 N N . PRO A 1 96 ? 5.161 -1.048 -1.958 1.00 77.69 96 PRO A N 1
ATOM 780 C CA . PRO A 1 96 ? 3.760 -0.812 -1.588 1.00 77.69 96 PRO A CA 1
ATOM 781 C C . PRO A 1 96 ? 3.205 -1.749 -0.508 1.00 77.69 96 PRO A C 1
ATOM 783 O O . PRO A 1 96 ? 2.272 -1.381 0.209 1.00 77.69 96 PRO A O 1
ATOM 786 N N . TYR A 1 97 ? 3.766 -2.949 -0.350 1.00 82.38 97 TYR A N 1
ATOM 787 C CA . TYR A 1 97 ? 3.399 -3.845 0.744 1.00 82.38 97 TYR A CA 1
ATOM 788 C C . TYR A 1 97 ? 3.793 -3.272 2.107 1.00 82.38 97 TYR A C 1
ATOM 790 O O . TYR A 1 97 ? 3.012 -3.387 3.047 1.00 82.38 97 TYR A O 1
ATOM 798 N N . VAL A 1 98 ? 4.942 -2.596 2.220 1.00 86.94 98 VAL A N 1
ATOM 799 C CA . VAL A 1 98 ? 5.370 -1.936 3.469 1.00 86.94 98 VAL A CA 1
ATOM 800 C C . VAL A 1 98 ? 4.376 -0.840 3.851 1.00 86.94 98 VAL A C 1
ATOM 802 O O . VAL A 1 98 ? 3.940 -0.772 5.000 1.00 86.94 98 VAL A O 1
ATOM 805 N N . ALA A 1 99 ? 3.947 -0.042 2.870 1.00 83.88 99 ALA A N 1
ATOM 806 C CA . ALA A 1 99 ? 2.883 0.942 3.055 1.00 83.88 99 ALA A CA 1
ATOM 807 C C . ALA A 1 99 ? 1.563 0.283 3.480 1.00 83.88 99 ALA A C 1
ATOM 809 O O . ALA A 1 99 ? 0.950 0.707 4.454 1.00 83.88 99 ALA A O 1
ATOM 810 N N . SER A 1 100 ? 1.170 -0.809 2.821 1.00 85.50 100 SER A N 1
ATOM 811 C CA . SER A 1 100 ? -0.068 -1.533 3.138 1.00 85.50 100 SER A CA 1
ATOM 812 C C . SER A 1 100 ? -0.074 -2.114 4.557 1.00 85.50 100 SER A C 1
ATOM 814 O O . SER A 1 100 ? -1.110 -2.088 5.220 1.00 85.50 100 SER A O 1
ATOM 816 N N . PHE A 1 101 ? 1.066 -2.611 5.050 1.00 89.31 101 PHE A N 1
ATOM 817 C CA . PHE A 1 101 ? 1.199 -3.075 6.435 1.00 89.31 101 PHE A CA 1
ATOM 818 C C . PHE A 1 101 ? 1.050 -1.932 7.437 1.00 89.31 101 PHE A C 1
ATOM 820 O O . PHE A 1 101 ? 0.311 -2.066 8.414 1.00 89.31 101 PHE A O 1
ATOM 827 N N . PHE A 1 102 ? 1.717 -0.806 7.178 1.00 89.12 102 PHE A N 1
ATOM 828 C CA . PHE A 1 102 ? 1.592 0.388 8.006 1.00 89.12 102 PHE A CA 1
ATOM 829 C C . PHE A 1 102 ? 0.134 0.864 8.059 1.00 89.12 102 PHE A C 1
ATOM 831 O O . PHE A 1 102 ? -0.441 0.972 9.139 1.00 89.12 102 PHE A O 1
ATOM 838 N N . GLU A 1 103 ? -0.508 1.025 6.903 1.00 86.88 103 GLU A N 1
ATOM 839 C CA . GLU A 1 103 ? -1.926 1.372 6.771 1.00 86.88 103 GLU A CA 1
ATOM 840 C C . GLU A 1 103 ? -2.857 0.388 7.505 1.00 86.88 103 GLU A C 1
ATOM 842 O O . GLU A 1 103 ? -3.823 0.805 8.147 1.00 86.88 103 GLU A O 1
ATOM 847 N N . GLY A 1 104 ? -2.553 -0.912 7.488 1.00 90.81 104 GLY A N 1
ATOM 848 C CA . GLY A 1 104 ? -3.303 -1.921 8.241 1.00 90.81 104 GLY A CA 1
ATOM 849 C C . GLY A 1 104 ? -3.275 -1.686 9.755 1.00 90.81 104 GLY A C 1
ATOM 850 O O . GLY A 1 104 ? -4.307 -1.794 10.422 1.00 90.81 104 GLY A O 1
ATOM 851 N N . PHE A 1 105 ? -2.121 -1.293 10.301 1.00 92.25 105 PHE A N 1
ATOM 852 C CA . PHE A 1 105 ? -1.985 -0.967 11.724 1.00 92.25 105 PHE A CA 1
ATOM 853 C C . PHE A 1 105 ? -2.807 0.267 12.114 1.00 92.25 105 PHE A C 1
ATOM 855 O O . PHE A 1 105 ? -3.386 0.346 13.197 1.00 92.25 105 PHE A O 1
ATOM 862 N N . LEU A 1 106 ? -2.899 1.223 11.200 1.00 90.31 106 LEU A N 1
ATOM 863 C CA . LEU A 1 106 ? -3.629 2.467 11.383 1.00 90.31 106 LEU A CA 1
ATOM 864 C C . LEU A 1 106 ? -5.145 2.247 11.378 1.00 90.31 106 LEU A C 1
ATOM 866 O O . LEU A 1 106 ? -5.854 2.772 12.240 1.00 90.31 106 LEU A O 1
ATOM 870 N N . VAL A 1 107 ? -5.629 1.407 10.459 1.00 92.81 107 VAL A N 1
ATOM 871 C CA . VAL A 1 107 ? -7.014 0.913 10.451 1.00 92.81 107 VAL A CA 1
ATOM 872 C C . VAL A 1 107 ? -7.330 0.188 11.760 1.00 92.81 107 VAL A C 1
ATOM 874 O O . VAL A 1 107 ? -8.363 0.460 12.376 1.00 92.81 107 VAL A O 1
ATOM 877 N N . TYR A 1 108 ? -6.429 -0.683 12.226 1.00 94.62 108 TYR A N 1
ATOM 878 C CA . TYR A 1 108 ? -6.574 -1.368 13.511 1.00 94.62 108 TYR A CA 1
ATOM 879 C C . TYR A 1 108 ? -6.670 -0.379 14.681 1.00 94.62 108 TYR A C 1
ATOM 881 O O . TYR A 1 108 ? -7.607 -0.461 15.473 1.00 94.62 108 TYR A O 1
ATOM 889 N N . ALA A 1 109 ? -5.759 0.593 14.774 1.00 93.25 109 ALA A N 1
ATOM 890 C CA . ALA A 1 109 ? -5.756 1.588 15.845 1.00 93.25 109 ALA A CA 1
ATOM 891 C C . ALA A 1 109 ? -7.046 2.427 15.860 1.00 93.25 109 ALA A C 1
ATOM 893 O O . ALA A 1 109 ? -7.633 2.662 16.920 1.00 93.25 109 ALA A O 1
ATOM 894 N N . ALA A 1 110 ? -7.533 2.836 14.687 1.00 92.00 110 ALA A N 1
ATOM 895 C CA . ALA A 1 110 ? -8.788 3.568 14.559 1.00 92.00 110 ALA A CA 1
ATOM 896 C C . ALA A 1 110 ? -10.002 2.718 14.979 1.00 92.00 110 ALA A C 1
ATOM 898 O O . ALA A 1 110 ? -10.872 3.198 15.712 1.00 92.00 110 ALA A O 1
ATOM 899 N N . ALA A 1 111 ? -10.052 1.448 14.572 1.00 94.50 111 ALA A N 1
ATOM 900 C CA . ALA A 1 111 ? -11.115 0.524 14.957 1.00 94.50 111 ALA A CA 1
ATOM 901 C C . ALA A 1 111 ? -11.086 0.176 16.453 1.00 94.50 111 ALA A C 1
ATOM 903 O O . ALA A 1 111 ? -12.138 0.112 17.098 1.00 94.50 111 ALA A O 1
ATOM 904 N N . LEU A 1 112 ? -9.895 0.013 17.032 1.00 96.62 112 LEU A N 1
ATOM 905 C CA . LEU A 1 112 ? -9.700 -0.179 18.466 1.00 96.62 112 LEU A CA 1
ATOM 906 C C . LEU A 1 112 ? -10.207 1.033 19.252 1.00 96.62 112 LEU A C 1
ATOM 908 O O . LEU A 1 112 ? -10.956 0.872 20.211 1.00 96.62 112 LEU A O 1
ATOM 912 N N . ASN A 1 113 ? -9.885 2.249 18.806 1.00 95.00 113 ASN A N 1
ATOM 913 C CA . ASN A 1 113 ? -10.384 3.476 19.424 1.00 95.00 113 ASN A CA 1
ATOM 914 C C . ASN A 1 113 ? -11.924 3.547 19.400 1.00 95.00 113 ASN A C 1
ATOM 916 O O . ASN A 1 113 ? -12.547 3.857 20.413 1.00 95.00 113 ASN A O 1
ATOM 920 N N . SER A 1 114 ? -12.565 3.204 18.275 1.00 94.81 114 SER A N 1
ATOM 921 C CA . SER A 1 114 ? -14.033 3.088 18.211 1.00 94.81 114 SER A CA 1
ATOM 922 C C . SER A 1 114 ? -14.579 2.021 19.168 1.00 94.81 114 SER A C 1
ATOM 924 O O . SER A 1 114 ? -15.603 2.241 19.810 1.00 94.81 114 SER A O 1
ATOM 926 N N . THR A 1 115 ? -13.888 0.889 19.299 1.00 97.25 115 THR A N 1
ATOM 927 C CA . THR A 1 115 ? -14.277 -0.213 20.193 1.00 97.25 115 THR A CA 1
ATOM 928 C C . THR A 1 115 ? -14.262 0.224 21.657 1.00 97.25 115 THR A C 1
ATOM 930 O O . THR A 1 115 ? -15.249 0.030 22.366 1.00 97.25 115 THR A O 1
ATOM 933 N N . LEU A 1 116 ? -13.191 0.895 22.083 1.00 98.00 116 LEU A N 1
ATOM 934 C CA . LEU A 1 116 ? -13.044 1.427 23.438 1.00 98.00 116 LEU A CA 1
ATOM 935 C C . LEU A 1 116 ? -14.086 2.505 23.757 1.00 98.00 116 LEU A C 1
ATOM 937 O O . LEU A 1 116 ? -14.669 2.497 24.839 1.00 98.00 116 LEU A O 1
ATOM 941 N N . LYS A 1 117 ? -14.382 3.401 22.804 1.00 97.31 117 LYS A N 1
ATOM 942 C CA . LYS A 1 117 ? -15.442 4.418 22.955 1.00 97.31 117 LYS A CA 1
ATOM 943 C C . LYS A 1 117 ? -16.827 3.811 23.177 1.00 97.31 117 LYS A C 1
ATOM 945 O O . LYS A 1 117 ? -17.657 4.428 23.835 1.00 97.31 117 LYS A O 1
ATOM 950 N N . ASN A 1 118 ? -17.053 2.604 22.668 1.00 96.44 118 ASN A N 1
ATOM 951 C CA . ASN A 1 118 ? -18.297 1.860 22.852 1.00 96.44 118 ASN A CA 1
ATOM 952 C C . ASN A 1 118 ? -18.293 0.989 24.126 1.00 96.44 118 ASN A C 1
ATOM 954 O O . ASN A 1 118 ? -19.208 0.192 24.317 1.00 96.44 118 ASN A O 1
ATOM 958 N N . GLY A 1 119 ? -17.278 1.116 24.990 1.00 97.06 119 GLY A N 1
ATOM 959 C CA . GLY A 1 119 ? -17.180 0.398 26.265 1.00 97.06 119 GLY A CA 1
ATOM 960 C C . GLY A 1 119 ? -16.714 -1.057 26.158 1.00 97.06 119 GLY A C 1
ATOM 961 O O . GLY A 1 119 ? -16.745 -1.775 27.155 1.00 97.06 119 GLY A O 1
ATOM 962 N N . ALA A 1 120 ? -16.285 -1.507 24.976 1.00 97.62 120 ALA A N 1
ATOM 963 C CA . ALA A 1 120 ? -15.745 -2.850 24.785 1.00 97.62 120 ALA A CA 1
ATOM 964 C C . ALA A 1 120 ? -14.246 -2.921 25.135 1.00 97.62 120 ALA A C 1
ATOM 966 O O . ALA A 1 120 ? -13.542 -1.912 25.175 1.00 97.62 120 ALA A O 1
ATOM 967 N N . SER A 1 121 ? -13.758 -4.136 25.396 1.00 97.00 121 SER A N 1
AT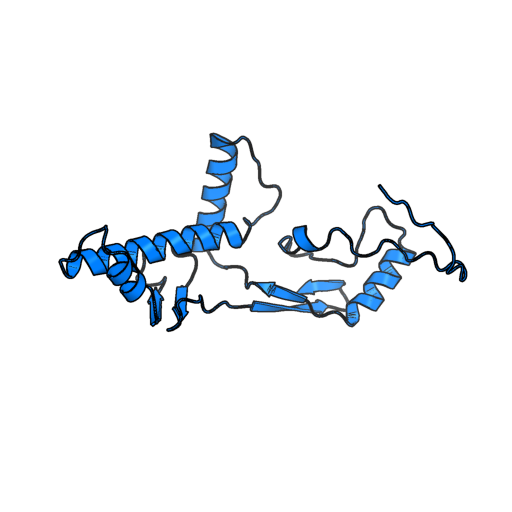OM 968 C CA . SER A 1 121 ? -12.362 -4.402 25.770 1.00 97.00 121 SER A CA 1
ATOM 969 C C . SER A 1 121 ? -11.427 -4.422 24.557 1.00 97.00 121 SER A C 1
ATOM 971 O O . SER A 1 121 ? -11.825 -4.816 23.462 1.00 97.00 121 SER A O 1
ATOM 973 N N . ILE A 1 122 ? -10.140 -4.134 24.782 1.00 97.31 122 ILE A N 1
ATOM 974 C CA . ILE A 1 122 ? -9.063 -4.358 23.800 1.00 97.31 122 ILE A CA 1
ATOM 975 C C . ILE A 1 122 ? -8.927 -5.832 23.381 1.00 97.31 122 ILE A C 1
ATOM 977 O O . ILE A 1 122 ? -8.351 -6.131 22.342 1.00 97.31 122 ILE A O 1
ATOM 981 N N . THR A 1 123 ? -9.444 -6.758 24.193 1.00 97.50 123 THR A N 1
ATOM 982 C CA . THR A 1 123 ? -9.446 -8.200 23.913 1.00 97.50 123 THR A CA 1
ATOM 983 C C . THR A 1 123 ? -10.677 -8.661 23.131 1.00 97.50 123 THR A C 1
ATOM 985 O O . THR A 1 123 ? -10.721 -9.813 22.698 1.00 97.50 123 THR A O 1
ATOM 988 N N . ASP A 1 124 ? -11.670 -7.791 22.908 1.00 97.81 124 ASP A N 1
ATOM 989 C CA . ASP A 1 124 ? -12.835 -8.110 22.079 1.00 97.81 124 ASP A CA 1
ATOM 990 C C . ASP A 1 124 ? -12.497 -7.939 20.591 1.00 97.81 124 ASP A C 1
ATOM 992 O O . ASP A 1 124 ? -12.882 -6.977 19.920 1.00 97.81 124 ASP A O 1
ATOM 996 N N . GLY A 1 125 ? -11.765 -8.920 20.058 1.00 96.81 125 GLY A N 1
ATOM 997 C CA . GLY A 1 125 ? -11.366 -8.936 18.653 1.00 96.81 125 GLY A CA 1
ATOM 998 C C . GLY A 1 125 ? -12.554 -8.879 17.689 1.00 96.81 125 GLY A C 1
ATOM 999 O O . GLY A 1 125 ? -12.446 -8.297 16.613 1.00 96.81 125 GLY A O 1
ATOM 1000 N N . ARG A 1 126 ? -13.723 -9.414 18.070 1.00 96.81 126 ARG A N 1
ATOM 1001 C CA . ARG A 1 126 ? -14.917 -9.374 17.215 1.00 96.81 126 ARG A CA 1
ATOM 1002 C C . ARG A 1 126 ? -15.463 -7.955 17.105 1.00 96.81 126 ARG A C 1
ATOM 1004 O O . ARG A 1 126 ? -15.852 -7.553 16.008 1.00 96.81 126 ARG A O 1
ATOM 1011 N N . ALA A 1 127 ? -15.502 -7.207 18.205 1.00 97.31 127 ALA A N 1
ATOM 1012 C CA . ALA A 1 127 ? -15.894 -5.803 18.181 1.00 97.31 127 ALA A CA 1
ATOM 1013 C C . ALA A 1 127 ? -14.898 -4.952 17.378 1.00 97.31 127 ALA A C 1
ATOM 1015 O O . ALA A 1 127 ? -15.327 -4.133 16.564 1.00 97.31 127 ALA A O 1
ATOM 1016 N N . ILE A 1 128 ? -13.592 -5.206 17.519 1.00 97.81 128 ILE A N 1
ATOM 1017 C CA . ILE A 1 128 ? -12.552 -4.509 16.746 1.00 97.81 128 ILE A CA 1
ATOM 1018 C C . ILE A 1 128 ? -12.733 -4.756 15.246 1.00 97.81 128 ILE A C 1
ATOM 1020 O O . ILE A 1 128 ? -12.852 -3.801 14.483 1.00 97.81 128 ILE A O 1
ATOM 1024 N N . ILE A 1 129 ? -12.837 -6.018 14.818 1.00 96.38 129 ILE A N 1
ATOM 1025 C CA . ILE A 1 129 ? -13.000 -6.368 13.399 1.00 96.38 129 ILE A CA 1
ATOM 1026 C C . ILE A 1 129 ? -14.297 -5.784 12.819 1.00 96.38 129 ILE A C 1
ATOM 1028 O O . ILE A 1 129 ? -14.284 -5.230 11.721 1.00 96.38 129 ILE A O 1
ATOM 1032 N N . LYS A 1 130 ? -15.408 -5.808 13.570 1.00 96.06 130 LYS A N 1
ATOM 1033 C CA . LYS A 1 130 ? -16.655 -5.138 13.155 1.00 96.06 130 LYS A CA 1
ATOM 1034 C C . LYS A 1 130 ? -16.474 -3.635 12.947 1.00 96.06 130 LYS A C 1
ATOM 1036 O O . LYS A 1 130 ? -17.098 -3.071 12.058 1.00 96.06 130 LYS A O 1
ATOM 1041 N N . ASN A 1 131 ? -15.619 -2.996 13.745 1.00 96.00 131 ASN A N 1
ATOM 1042 C CA . ASN A 1 131 ? -15.272 -1.588 13.588 1.00 96.00 131 ASN A CA 1
ATOM 1043 C C . ASN A 1 131 ? -14.251 -1.330 12.464 1.00 96.00 131 ASN A C 1
ATOM 1045 O O . ASN A 1 131 ? -14.017 -0.162 12.153 1.00 96.00 131 ASN A O 1
ATOM 1049 N N . MET A 1 132 ? -13.663 -2.363 11.847 1.00 95.50 132 MET A N 1
ATOM 1050 C CA . MET A 1 132 ? -12.806 -2.241 10.658 1.00 95.50 132 MET A CA 1
ATOM 1051 C C . MET A 1 132 ? -13.597 -2.382 9.351 1.00 95.50 132 MET A C 1
ATOM 1053 O O . MET A 1 132 ? -13.317 -1.665 8.395 1.00 95.50 132 MET A O 1
ATOM 1057 N N . TRP A 1 133 ? -14.553 -3.312 9.293 1.00 97.06 133 TRP A N 1
ATOM 1058 C CA . TRP A 1 133 ? -15.243 -3.692 8.054 1.00 97.06 133 TRP A CA 1
ATOM 1059 C C . TRP A 1 133 ? -16.283 -2.669 7.598 1.00 97.06 133 TRP A C 1
ATOM 1061 O O . TRP A 1 133 ? -16.873 -1.960 8.410 1.00 97.06 133 TRP A O 1
ATOM 1071 N N . ASN A 1 134 ? -16.556 -2.657 6.291 1.00 96.94 134 ASN A N 1
ATOM 1072 C CA . ASN A 1 134 ? -17.552 -1.802 5.640 1.00 96.94 134 ASN A CA 1
ATOM 1073 C C . ASN A 1 134 ? -17.382 -0.301 5.943 1.00 96.94 134 ASN A C 1
ATOM 1075 O O . ASN A 1 134 ? -18.352 0.407 6.225 1.00 96.94 134 ASN A O 1
ATOM 1079 N N . ARG A 1 135 ? -16.137 0.182 5.934 1.00 93.62 135 ARG A N 1
ATOM 1080 C CA . ARG A 1 135 ? -15.782 1.560 6.293 1.00 93.62 135 ARG A CA 1
ATOM 1081 C C . ARG A 1 135 ? -14.696 2.107 5.383 1.00 93.62 135 ARG A C 1
ATOM 1083 O O . ARG A 1 135 ? -13.835 1.372 4.902 1.00 93.62 135 ARG A O 1
ATOM 1090 N N . THR A 1 136 ? -14.714 3.424 5.226 1.00 92.06 136 THR A N 1
ATOM 1091 C CA . THR A 1 136 ? -13.632 4.184 4.605 1.00 92.06 136 THR A CA 1
ATOM 1092 C C . THR A 1 136 ? -12.968 5.055 5.661 1.00 92.06 136 THR A C 1
ATOM 1094 O O . THR A 1 136 ? -13.635 5.787 6.392 1.00 92.06 136 THR A O 1
ATOM 1097 N N . PHE A 1 137 ? -11.650 4.950 5.742 1.00 88.88 137 PHE A N 1
ATOM 1098 C CA . PHE A 1 137 ? -10.775 5.783 6.544 1.00 88.88 137 PHE A CA 1
ATOM 1099 C C . PHE A 1 137 ? -10.198 6.847 5.609 1.00 88.88 137 PHE A C 1
ATOM 1101 O O . PHE A 1 137 ? -9.361 6.553 4.754 1.00 88.88 137 PHE A O 1
ATOM 1108 N N . ASP A 1 138 ? -10.745 8.053 5.717 1.00 84.00 138 ASP A N 1
ATOM 1109 C CA . ASP A 1 138 ? -10.443 9.178 4.838 1.00 84.00 138 ASP A CA 1
ATOM 1110 C C . ASP A 1 138 ? -9.162 9.887 5.297 1.00 84.00 138 ASP A C 1
ATOM 1112 O O . ASP A 1 138 ? -9.054 10.338 6.440 1.00 84.00 138 ASP A O 1
ATOM 1116 N N . ALA A 1 139 ? -8.190 9.976 4.391 1.00 78.88 139 ALA A N 1
ATOM 1117 C CA . ALA A 1 139 ? -6.895 10.596 4.628 1.00 78.88 139 ALA A CA 1
ATOM 1118 C C . ALA A 1 139 ? -6.986 12.110 4.878 1.00 78.88 139 ALA A C 1
ATOM 1120 O O . ALA A 1 139 ? -6.102 12.664 5.522 1.00 78.88 139 ALA A O 1
ATOM 1121 N N . SER A 1 140 ? -8.043 12.780 4.406 1.00 74.75 140 SER A N 1
ATOM 1122 C CA . SER A 1 140 ? -8.229 14.230 4.570 1.00 74.75 140 SER A CA 1
ATOM 1123 C C . SER A 1 140 ? -8.604 14.643 5.995 1.00 74.75 140 SER A C 1
ATOM 1125 O O . SER A 1 140 ? -8.347 15.774 6.405 1.00 74.75 140 SER A O 1
ATOM 1127 N N . VAL A 1 141 ? -9.198 13.724 6.755 1.00 73.81 141 VAL A N 1
ATOM 1128 C CA . VAL A 1 141 ? -9.603 13.923 8.158 1.00 73.81 141 VAL A CA 1
ATOM 1129 C C . VAL A 1 141 ? -8.837 13.018 9.122 1.00 73.81 141 VAL A C 1
ATOM 1131 O O . VAL A 1 141 ? -8.949 13.161 10.341 1.00 73.81 141 VAL A O 1
ATOM 1134 N N . GLY A 1 142 ? -8.083 12.061 8.583 1.00 67.88 142 GLY A N 1
ATOM 1135 C CA . GLY A 1 142 ? -7.173 11.205 9.323 1.00 67.88 142 GLY A CA 1
ATOM 1136 C C . GLY A 1 142 ? -5.859 11.920 9.646 1.00 67.88 142 GLY A C 1
ATOM 1137 O O . GLY A 1 142 ? -5.613 13.040 9.198 1.00 67.88 142 GLY A O 1
ATOM 1138 N N . PRO A 1 143 ? -4.980 11.307 10.449 1.00 69.44 143 PRO A N 1
ATOM 1139 C CA . PRO A 1 143 ? -3.684 11.901 10.724 1.00 69.44 143 PRO A CA 1
ATOM 1140 C C . PRO A 1 143 ? -2.828 11.981 9.457 1.00 69.44 143 PRO A C 1
ATOM 1142 O O . PRO A 1 143 ? -2.962 11.167 8.545 1.00 69.44 143 PRO A O 1
ATOM 1145 N N . ALA A 1 144 ? -1.876 12.914 9.448 1.00 67.31 144 ALA A N 1
ATOM 1146 C CA . ALA A 1 144 ? -1.034 13.229 8.290 1.00 67.31 144 ALA A CA 1
ATOM 1147 C C . ALA A 1 144 ? -0.176 12.060 7.760 1.00 67.31 144 ALA A C 1
ATOM 1149 O O . ALA A 1 144 ? 0.506 12.209 6.748 1.00 67.31 144 ALA A O 1
ATOM 1150 N N . TRP A 1 145 ? -0.179 10.910 8.433 1.00 69.12 145 TRP A N 1
ATOM 1151 C CA . TRP A 1 145 ? 0.507 9.700 7.998 1.00 69.12 145 TRP A CA 1
ATOM 1152 C C . TRP A 1 145 ? -0.325 8.824 7.048 1.00 69.12 145 TRP A C 1
ATOM 1154 O O . TRP A 1 145 ? 0.205 7.838 6.540 1.00 69.12 145 TRP A O 1
ATOM 1164 N N . PHE A 1 146 ? -1.608 9.127 6.799 1.00 76.31 146 PHE A N 1
ATOM 1165 C CA . PHE A 1 146 ? -2.398 8.380 5.814 1.00 76.31 146 PHE A CA 1
ATOM 1166 C C . PHE A 1 146 ? -1.812 8.623 4.419 1.00 76.31 146 PHE A C 1
ATOM 1168 O O . PHE A 1 146 ? -1.753 9.759 3.955 1.00 76.31 146 PHE A O 1
ATOM 1175 N N . THR A 1 147 ? -1.400 7.561 3.727 1.00 76.25 147 THR A N 1
ATOM 1176 C CA . THR A 1 147 ? -0.853 7.676 2.365 1.00 76.25 147 THR A CA 1
ATOM 1177 C C . THR A 1 147 ? -1.933 7.772 1.283 1.00 76.25 147 THR A C 1
ATOM 1179 O O . THR A 1 147 ? -1.628 8.089 0.136 1.00 76.25 147 THR A O 1
ATOM 1182 N N . GLY A 1 148 ? -3.197 7.555 1.657 1.00 80.94 148 GLY A N 1
ATOM 1183 C CA . GLY A 1 148 ? -4.390 7.711 0.830 1.00 80.94 148 GLY A CA 1
ATOM 1184 C C . GLY A 1 148 ? -5.638 7.218 1.568 1.00 80.94 148 GLY A C 1
ATOM 1185 O O . GLY A 1 148 ? -5.553 6.758 2.706 1.00 80.94 148 GLY A O 1
ATOM 1186 N N . ASN A 1 149 ? -6.808 7.312 0.932 1.00 86.56 149 ASN A N 1
ATOM 1187 C CA . ASN A 1 149 ? -8.044 6.773 1.503 1.00 86.56 149 ASN A CA 1
ATOM 1188 C C . ASN A 1 149 ? -7.980 5.245 1.563 1.00 86.56 149 ASN A C 1
ATOM 1190 O O . ASN A 1 149 ? -7.662 4.587 0.573 1.00 86.56 149 ASN A O 1
ATOM 1194 N N . ILE A 1 150 ? -8.352 4.669 2.705 1.00 89.69 150 ILE A N 1
ATOM 1195 C CA . ILE A 1 150 ? -8.361 3.217 2.900 1.00 89.69 150 ILE A CA 1
ATOM 1196 C C . ILE A 1 150 ? -9.807 2.769 3.049 1.00 89.69 150 ILE A C 1
ATOM 1198 O O . ILE A 1 150 ? -10.478 3.146 4.003 1.00 89.69 150 ILE A O 1
ATOM 1202 N N . SER A 1 151 ? -10.304 1.959 2.117 1.00 92.50 151 SER A N 1
ATOM 1203 C CA . SER A 1 151 ? -11.664 1.416 2.184 1.00 92.50 151 SER A CA 1
ATOM 1204 C C . SER A 1 151 ? -11.634 -0.091 2.392 1.00 92.50 151 SER A C 1
ATOM 1206 O O . SER A 1 151 ? -10.998 -0.801 1.616 1.00 92.50 151 SER A O 1
ATOM 1208 N N . ILE A 1 152 ? -12.350 -0.570 3.406 1.00 95.62 152 ILE A N 1
ATOM 1209 C CA . ILE A 1 152 ? -12.535 -1.992 3.706 1.00 95.62 152 ILE A CA 1
ATOM 1210 C C . ILE A 1 152 ? -13.984 -2.364 3.391 1.00 95.62 152 ILE A C 1
ATOM 1212 O O . ILE A 1 152 ? -14.915 -1.689 3.836 1.00 95.62 152 ILE A O 1
ATOM 1216 N N . ASP A 1 153 ? -14.186 -3.411 2.596 1.00 96.25 153 ASP A N 1
ATOM 1217 C CA . ASP A 1 153 ? -15.509 -3.883 2.203 1.00 96.25 153 ASP A CA 1
ATOM 1218 C C . ASP A 1 153 ? -16.230 -4.623 3.349 1.00 96.25 153 ASP A C 1
ATOM 1220 O O . ASP A 1 153 ? -15.718 -4.781 4.461 1.00 96.25 153 ASP A O 1
ATOM 1224 N N . ALA A 1 154 ? -17.465 -5.055 3.095 1.00 96.69 154 ALA A N 1
ATOM 1225 C CA . ALA A 1 154 ? -18.288 -5.741 4.089 1.00 96.69 154 ALA A CA 1
ATOM 1226 C C . ALA A 1 154 ? -17.808 -7.160 4.449 1.00 96.69 154 ALA A C 1
ATOM 1228 O O . ALA A 1 154 ? -18.331 -7.745 5.396 1.00 96.69 154 ALA A O 1
ATOM 1229 N N . ARG A 1 155 ? -16.841 -7.712 3.710 1.00 96.19 155 ARG A N 1
ATOM 1230 C CA . ARG A 1 155 ? -16.215 -9.020 3.958 1.00 96.19 155 ARG A CA 1
ATOM 1231 C C . ARG A 1 155 ? -14.847 -8.891 4.628 1.00 96.19 155 ARG A C 1
ATOM 1233 O O . ARG A 1 155 ? -14.269 -9.905 5.000 1.00 96.19 155 ARG A O 1
ATOM 1240 N N . GLY A 1 156 ? -14.362 -7.663 4.810 1.00 93.62 156 GLY A N 1
ATOM 1241 C CA . GLY A 1 156 ? -13.071 -7.383 5.424 1.00 93.62 156 GLY A CA 1
ATOM 1242 C C . GLY A 1 156 ? -11.925 -7.189 4.446 1.00 93.62 156 GLY A C 1
ATOM 1243 O O . GLY A 1 156 ? -10.790 -7.035 4.894 1.00 93.62 156 GLY A O 1
ATOM 1244 N N . ASP A 1 157 ? -12.206 -7.147 3.146 1.00 94.31 157 ASP A N 1
ATOM 1245 C CA . ASP A 1 157 ? -11.184 -6.995 2.119 1.00 94.31 157 ASP A CA 1
ATOM 1246 C C . ASP A 1 157 ? -10.939 -5.514 1.818 1.00 94.31 157 ASP A C 1
ATOM 1248 O O . ASP A 1 157 ? -11.871 -4.708 1.727 1.00 94.31 157 ASP A O 1
ATOM 1252 N N . ARG A 1 158 ? -9.675 -5.130 1.617 1.00 91.56 158 ARG A N 1
ATOM 1253 C CA . ARG A 1 158 ? -9.352 -3.784 1.129 1.00 91.56 158 ARG A CA 1
ATOM 1254 C C . ARG A 1 158 ? -9.845 -3.631 -0.309 1.00 91.56 158 ARG A C 1
ATOM 1256 O O . ARG A 1 158 ? -9.497 -4.428 -1.176 1.00 91.56 158 ARG A O 1
ATOM 1263 N N . LYS A 1 159 ? -10.567 -2.545 -0.589 1.00 90.69 159 LYS A N 1
ATOM 1264 C CA . LYS A 1 159 ? -10.781 -2.080 -1.964 1.00 90.69 159 LYS A CA 1
ATOM 1265 C C . LYS A 1 159 ? -9.459 -1.517 -2.483 1.00 90.69 159 LYS A C 1
ATOM 1267 O O . LYS A 1 159 ? -9.022 -0.460 -2.031 1.00 90.69 159 LYS A O 1
ATOM 1272 N N . ALA A 1 160 ? -8.800 -2.278 -3.350 1.00 83.62 160 ALA A N 1
ATOM 1273 C CA . ALA A 1 160 ? -7.515 -1.921 -3.931 1.00 83.62 160 ALA A CA 1
ATOM 1274 C C . ALA A 1 160 ? -7.700 -1.206 -5.273 1.00 83.62 160 ALA A C 1
ATOM 1276 O O . ALA A 1 160 ? -8.545 -1.594 -6.080 1.00 83.62 160 ALA A O 1
ATOM 1277 N N . ASP A 1 161 ? -6.866 -0.196 -5.503 1.00 82.94 161 ASP A N 1
ATOM 1278 C CA . ASP A 1 161 ? -6.748 0.475 -6.789 1.00 82.94 161 ASP A CA 1
ATOM 1279 C C . ASP A 1 161 ? -5.580 -0.123 -7.577 1.00 82.94 161 ASP A C 1
ATOM 1281 O O . ASP A 1 161 ? -4.511 -0.405 -7.023 1.00 82.94 161 ASP A O 1
ATOM 1285 N N . TYR A 1 162 ? -5.771 -0.267 -8.884 1.00 84.69 162 TYR A N 1
ATOM 1286 C CA . TYR A 1 162 ? -4.762 -0.772 -9.810 1.00 84.69 162 TYR A CA 1
ATOM 1287 C C . TYR A 1 162 ? -4.532 0.232 -10.937 1.00 84.69 162 TYR A C 1
ATOM 1289 O O . TYR A 1 162 ? -5.450 0.952 -11.334 1.00 84.69 162 TYR A O 1
ATOM 1297 N N . SER A 1 163 ? -3.310 0.252 -11.460 1.00 84.44 163 SER A N 1
ATOM 1298 C CA . SER A 1 163 ? -2.949 0.952 -12.689 1.00 84.44 163 SER A CA 1
ATOM 1299 C C . SER A 1 163 ? -2.723 -0.065 -13.803 1.00 84.44 163 SER A C 1
ATOM 1301 O O . SER A 1 163 ? -2.146 -1.131 -13.574 1.00 84.44 163 SER A O 1
ATOM 1303 N N . LEU A 1 164 ? -3.170 0.279 -15.008 1.00 88.38 164 LEU A N 1
ATOM 1304 C CA . LEU A 1 164 ? -2.864 -0.447 -16.233 1.00 88.38 164 LEU A CA 1
ATOM 1305 C C . LEU A 1 164 ? -1.821 0.367 -16.995 1.00 88.38 164 LEU A C 1
ATOM 1307 O O . LEU A 1 164 ? -2.126 1.483 -17.399 1.00 88.38 164 LEU A O 1
ATOM 1311 N N . LEU A 1 165 ? -0.622 -0.184 -17.144 1.00 88.94 165 LEU A N 1
ATOM 1312 C CA . LEU A 1 165 ? 0.457 0.432 -17.904 1.00 88.94 165 LEU A CA 1
ATOM 1313 C C . LEU A 1 165 ? 0.503 -0.150 -19.312 1.00 88.94 165 LEU A C 1
ATOM 1315 O O . LEU A 1 165 ? 0.418 -1.375 -19.479 1.00 88.94 165 LEU A O 1
ATOM 1319 N N . ASP A 1 166 ? 0.710 0.724 -20.288 1.00 92.12 166 ASP A N 1
ATOM 1320 C CA . ASP A 1 166 ? 0.944 0.371 -21.688 1.00 92.12 166 ASP A CA 1
ATOM 1321 C C . ASP A 1 166 ? 2.297 0.921 -22.152 1.00 92.12 166 ASP A C 1
ATOM 1323 O O . ASP A 1 166 ? 2.844 1.861 -21.571 1.00 92.12 166 ASP A O 1
ATOM 1327 N N . MET A 1 167 ? 2.876 0.317 -23.187 1.00 93.12 167 MET A N 1
ATOM 1328 C CA . MET A 1 167 ? 4.143 0.777 -23.732 1.00 93.12 167 MET A CA 1
ATOM 1329 C C . MET A 1 167 ? 3.924 1.918 -24.718 1.00 93.12 167 MET A C 1
ATOM 1331 O O . MET A 1 167 ? 3.324 1.749 -25.777 1.00 93.12 167 MET A O 1
ATOM 1335 N N . ASN A 1 168 ? 4.565 3.053 -24.463 1.00 92.81 168 ASN A N 1
ATOM 1336 C CA . ASN A 1 168 ? 4.728 4.082 -25.473 1.00 92.81 168 ASN A CA 1
ATOM 1337 C C . ASN A 1 168 ? 5.636 3.553 -26.605 1.00 92.81 168 ASN A C 1
ATOM 1339 O O . ASN A 1 168 ? 6.828 3.313 -26.375 1.00 92.81 168 ASN A O 1
ATOM 1343 N N . PRO A 1 169 ? 5.140 3.380 -27.845 1.00 87.44 169 PRO A N 1
ATOM 1344 C CA . PRO A 1 169 ? 5.894 2.704 -28.904 1.00 87.44 169 PRO A CA 1
ATOM 1345 C C . PRO A 1 169 ? 7.141 3.489 -29.343 1.00 87.44 169 PRO A C 1
ATOM 1347 O O . PRO A 1 169 ? 8.141 2.901 -29.770 1.00 87.44 169 PRO A O 1
ATOM 1350 N N . LEU A 1 170 ? 7.129 4.818 -29.188 1.00 89.38 170 LEU A N 1
ATOM 1351 C CA . LEU A 1 170 ? 8.256 5.675 -29.551 1.00 89.38 170 LEU A CA 1
ATOM 1352 C C . LEU A 1 170 ? 9.395 5.516 -28.538 1.00 89.38 170 LEU A C 1
ATOM 1354 O O . LEU A 1 170 ? 10.514 5.129 -28.889 1.00 89.38 170 LEU A O 1
ATOM 1358 N N . THR A 1 171 ? 9.106 5.748 -27.259 1.00 91.06 171 THR A N 1
ATOM 1359 C CA . THR A 1 171 ? 10.124 5.777 -26.195 1.00 91.06 171 THR A CA 1
ATOM 1360 C C . THR A 1 171 ? 10.455 4.383 -25.647 1.00 91.06 171 THR A C 1
ATOM 1362 O O . THR A 1 171 ? 11.548 4.161 -25.113 1.00 91.06 171 THR A O 1
ATOM 1365 N N . GLY A 1 172 ? 9.535 3.429 -25.812 1.00 91.00 172 GLY A N 1
ATOM 1366 C CA . GLY A 1 172 ? 9.549 2.116 -25.172 1.00 91.00 172 GLY A CA 1
ATOM 1367 C C . GLY A 1 172 ? 9.314 2.174 -23.661 1.00 91.00 172 GLY A C 1
ATOM 1368 O O . GLY A 1 172 ? 9.629 1.210 -22.976 1.00 91.00 172 GLY A O 1
ATOM 1369 N N . ILE A 1 173 ? 8.865 3.299 -23.112 1.00 91.31 173 ILE A N 1
ATOM 1370 C CA . ILE A 1 173 ? 8.591 3.427 -21.677 1.00 91.31 173 ILE A CA 1
ATOM 1371 C C . ILE A 1 173 ? 7.173 2.922 -21.410 1.00 91.31 173 ILE A C 1
ATOM 1373 O O . ILE A 1 173 ? 6.277 3.190 -22.205 1.00 91.31 173 ILE A O 1
ATOM 1377 N N . PHE A 1 174 ? 6.997 2.175 -20.323 1.00 89.12 174 PHE A N 1
ATOM 1378 C CA . PHE A 1 174 ? 5.682 1.787 -19.816 1.00 89.12 174 PHE A CA 1
ATOM 1379 C C . PHE A 1 174 ? 5.144 2.881 -18.887 1.00 89.12 174 PHE A C 1
ATOM 1381 O O . PHE A 1 174 ? 5.837 3.248 -17.933 1.00 89.12 174 PHE A O 1
ATOM 1388 N N . GLU A 1 175 ? 3.941 3.379 -19.175 1.00 84.88 175 GLU A N 1
ATOM 1389 C CA . GLU A 1 175 ? 3.281 4.505 -18.489 1.00 84.88 175 GLU A CA 1
ATOM 1390 C C . GLU A 1 175 ? 1.775 4.293 -18.283 1.00 84.88 175 GLU A C 1
ATOM 1392 O O . GLU A 1 175 ? 1.189 3.447 -19.000 1.00 84.88 175 GLU A O 1
#

Secondary structure (DSSP, 8-state):
-------------------SSSTTTSTT---TT--TT--TTS-HHHHHHHHHHHTT--EEEEPPP-SHHHHHHHHHHHHHHHHHH-----SSS--HHHHHHHHHHHHHHHHHHHHHHTT--TT-HHHHHHHHSSEEE-TTTS-TT--S-EEE-TTS-B---EEEE-B-TTT--B-

Radius of gyration: 23.21 Å; chains: 1; bounding box: 42×63×58 Å

Foldseek 3Di:
DDDDDDDDDDDDDDPDPPDDDPPPVCLQQDDVFDQVLDDPVDDPVSSVVSLVVQQPDKDKDFDDQDDDLQQVLQVVVQVCCCPVPVDHDPGSHDDVVVVVVVVVVQLLVQLCVVCVVVVHDPPPVVSSLVSNEQDKDACVPDPSNNSGIWHHYNVRHTPTDMDMWHADSVSSGTD

InterPro domains:
  IPR001828 Receptor, ligand binding region [PF01094] (37-168)
  IPR028082 Periplasmic binding protein-like I [SSF53822] (34-172)
  IPR052612 Atrial Natriuretic Peptide Clearance Receptor [PTHR44755] (29-137)

pLDDT: mean 79.32, std 21.55, range [24.88, 98.0]

Sequence (175 aa):
MDNFNRGLFNTGAAHSPKCVDNHIMHYFRTSANYKPWHNASDTQKRNEIAKKAYEAVLTVITRLPSGDHYKNFSAHVKQIAEDEFGYRYEEESVNPYVASFFEGFLVYAAALNSTLKNGASITDGRAIIKNMWNRTFDASVGPAWFTGNISIDARGDRKADYSLLDMNPLTGIFE